Protein AF-A0A843CJK1-F1 (afdb_monomer)

Structure (mmCIF, N/CA/C/O backbone):
data_AF-A0A843CJK1-F1
#
_entry.id   AF-A0A843CJK1-F1
#
loop_
_atom_site.group_PDB
_atom_site.id
_atom_site.type_symbol
_atom_site.label_atom_id
_atom_site.label_alt_id
_atom_site.label_comp_id
_atom_site.label_asym_id
_atom_site.label_entity_id
_atom_site.label_seq_id
_atom_site.pdbx_PDB_ins_code
_atom_site.Cartn_x
_atom_site.Cartn_y
_atom_site.Cartn_z
_atom_site.occupancy
_atom_site.B_iso_or_equiv
_atom_site.auth_seq_id
_atom_site.auth_comp_id
_atom_site.auth_asym_id
_atom_site.auth_atom_id
_atom_site.pdbx_PDB_model_num
ATOM 1 N N . MET A 1 1 ? -4.576 14.930 -13.153 1.00 58.00 1 MET A N 1
ATOM 2 C CA . MET A 1 1 ? -4.564 13.513 -12.717 1.00 58.00 1 MET A CA 1
ATOM 3 C C . MET A 1 1 ? -3.253 13.306 -11.981 1.00 58.00 1 MET A C 1
ATOM 5 O O . MET A 1 1 ? -2.249 13.774 -12.500 1.00 58.00 1 MET A O 1
ATOM 9 N N . ASN A 1 2 ? -3.282 12.760 -10.761 1.00 76.94 2 ASN A N 1
ATOM 10 C CA . ASN A 1 2 ? -2.114 12.662 -9.874 1.00 76.94 2 ASN A CA 1
ATOM 11 C C . ASN A 1 2 ? -0.964 11.899 -10.574 1.00 76.94 2 ASN A C 1
ATOM 13 O O . ASN A 1 2 ? -1.214 10.859 -11.187 1.00 76.94 2 ASN A O 1
ATOM 17 N N . SER A 1 3 ? 0.265 12.427 -10.521 1.00 84.56 3 SER A N 1
ATOM 18 C CA . SER A 1 3 ? 1.441 11.831 -11.170 1.00 84.56 3 SER A CA 1
ATOM 19 C C . SER A 1 3 ? 1.726 10.411 -10.672 1.00 84.56 3 SER A C 1
ATOM 21 O O . SER A 1 3 ? 2.018 9.549 -11.494 1.00 84.56 3 SER A O 1
ATOM 23 N N . LEU A 1 4 ? 1.514 10.130 -9.381 1.00 88.75 4 LEU A N 1
ATOM 24 C CA . LEU A 1 4 ? 1.656 8.786 -8.803 1.00 88.75 4 LEU A CA 1
ATOM 25 C C . LEU A 1 4 ? 0.652 7.787 -9.381 1.00 88.75 4 LEU A C 1
ATOM 27 O O . LEU A 1 4 ? 0.991 6.639 -9.636 1.00 88.75 4 LEU A O 1
ATOM 31 N N . VAL A 1 5 ? -0.590 8.217 -9.612 1.00 91.50 5 VAL A N 1
ATOM 32 C CA . VAL A 1 5 ? -1.632 7.358 -10.201 1.00 91.50 5 VAL A CA 1
ATOM 33 C C . VAL A 1 5 ? -1.276 7.010 -11.642 1.00 91.50 5 VAL A C 1
ATOM 35 O O . VAL A 1 5 ? -1.442 5.868 -12.062 1.00 91.50 5 VAL A O 1
ATOM 38 N N . ASN A 1 6 ? -0.771 7.982 -12.404 1.00 92.06 6 ASN A N 1
ATOM 39 C CA . ASN A 1 6 ? -0.300 7.725 -13.763 1.00 92.06 6 ASN A CA 1
ATOM 40 C C . ASN A 1 6 ? 0.887 6.759 -13.769 1.00 92.06 6 ASN A C 1
ATOM 42 O O . ASN A 1 6 ? 0.926 5.865 -14.610 1.00 92.06 6 ASN A O 1
ATOM 46 N N . GLU A 1 7 ? 1.819 6.921 -12.832 1.00 94.44 7 GLU A N 1
ATOM 47 C CA . GLU A 1 7 ? 2.979 6.044 -12.706 1.00 94.44 7 GLU A CA 1
ATOM 48 C C . GLU A 1 7 ? 2.576 4.614 -12.336 1.00 94.44 7 GLU A C 1
ATOM 50 O O . GLU A 1 7 ? 2.988 3.665 -12.996 1.00 94.44 7 GLU A O 1
ATOM 55 N N . ALA A 1 8 ? 1.681 4.455 -11.363 1.00 95.00 8 ALA A N 1
ATOM 56 C CA . ALA A 1 8 ? 1.137 3.160 -10.973 1.00 95.00 8 ALA A CA 1
ATOM 57 C C . ALA A 1 8 ? 0.445 2.431 -12.133 1.00 95.00 8 ALA A C 1
ATOM 59 O O . ALA A 1 8 ? 0.581 1.217 -12.280 1.00 95.00 8 ALA A O 1
ATOM 60 N N . LEU A 1 9 ? -0.248 3.162 -13.011 1.00 95.00 9 LEU A N 1
ATOM 61 C CA . LEU A 1 9 ? -0.816 2.586 -14.232 1.00 95.00 9 LEU A CA 1
ATOM 62 C C . LEU A 1 9 ? 0.255 2.087 -15.208 1.00 95.00 9 LEU A C 1
ATOM 64 O O . LEU A 1 9 ? 0.030 1.073 -15.868 1.00 95.00 9 LEU A O 1
ATOM 68 N N . GLN A 1 10 ? 1.393 2.781 -15.323 1.00 95.38 10 GLN A N 1
ATOM 69 C CA . GLN A 1 10 ? 2.501 2.310 -16.161 1.00 95.38 10 GLN A CA 1
ATOM 70 C C . GLN A 1 10 ? 3.166 1.081 -15.547 1.00 95.38 10 GLN A C 1
ATOM 72 O O . GLN A 1 10 ? 3.340 0.091 -16.247 1.00 95.38 10 GLN A O 1
ATOM 77 N N . ILE A 1 11 ? 3.422 1.096 -14.236 1.00 95.62 11 ILE A N 1
ATOM 78 C CA . ILE A 1 11 ? 3.965 -0.055 -13.503 1.00 95.62 11 ILE A CA 1
ATOM 79 C C . ILE A 1 11 ? 3.056 -1.280 -13.674 1.00 95.62 11 ILE A C 1
ATOM 81 O O . ILE A 1 11 ? 3.534 -2.347 -14.038 1.00 95.62 11 ILE A O 1
ATOM 85 N N . THR A 1 12 ? 1.737 -1.122 -13.509 1.00 94.62 12 THR A N 1
ATOM 86 C CA . THR A 1 12 ? 0.761 -2.214 -13.715 1.00 94.62 12 THR A CA 1
ATOM 87 C C . THR A 1 12 ? 0.844 -2.772 -15.139 1.00 94.62 12 THR A C 1
ATOM 89 O O . THR A 1 12 ? 0.804 -3.979 -15.347 1.00 94.62 12 THR A O 1
ATOM 92 N N . LYS A 1 13 ? 0.991 -1.902 -16.146 1.00 93.62 13 LYS A N 1
ATOM 93 C CA . LYS A 1 13 ? 1.125 -2.322 -17.548 1.00 93.62 13 LYS A CA 1
ATOM 94 C C . LYS A 1 13 ? 2.446 -3.056 -17.816 1.00 93.62 13 LYS A C 1
ATOM 96 O O . LYS A 1 13 ? 2.480 -3.954 -18.649 1.00 93.62 13 LYS A O 1
ATOM 101 N N . GLU A 1 14 ? 3.526 -2.631 -17.171 1.00 94.38 14 GLU A N 1
ATOM 102 C CA . GLU A 1 14 ? 4.885 -3.132 -17.403 1.00 94.38 14 GLU A CA 1
ATOM 103 C C . GLU A 1 14 ? 5.171 -4.434 -16.647 1.00 94.38 14 GLU A C 1
ATOM 105 O O . GLU A 1 14 ? 5.860 -5.307 -17.184 1.00 94.38 14 GLU A O 1
ATOM 110 N N . LEU A 1 15 ? 4.658 -4.547 -15.419 1.00 92.81 15 LEU A N 1
ATOM 111 C CA . LEU A 1 15 ? 4.981 -5.610 -14.462 1.00 92.81 15 LEU A CA 1
ATOM 112 C C . LEU A 1 15 ? 3.804 -6.562 -14.177 1.00 92.81 15 LEU A C 1
ATOM 114 O O . LEU A 1 15 ? 4.010 -7.604 -13.564 1.00 92.81 15 LEU A O 1
ATOM 118 N N . GLY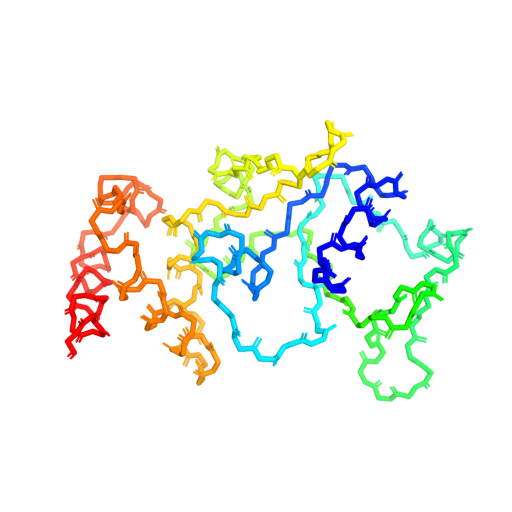 A 1 16 ? 2.586 -6.246 -14.629 1.00 88.94 16 GLY A N 1
ATOM 119 C CA . 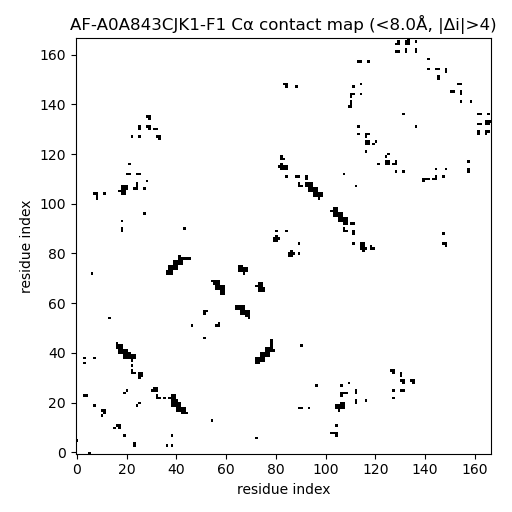GLY A 1 16 ? 1.417 -7.117 -14.478 1.00 88.94 16 GLY A CA 1
ATOM 120 C C . GLY A 1 16 ? 0.759 -7.023 -13.099 1.00 88.94 16 GLY A C 1
ATOM 121 O O . GLY A 1 16 ? 0.330 -5.941 -12.689 1.00 88.94 16 GLY A O 1
ATOM 122 N N . ASP A 1 17 ? 0.633 -8.162 -12.409 1.00 88.25 17 ASP A N 1
ATOM 123 C CA . ASP A 1 17 ? -0.109 -8.317 -11.148 1.00 88.25 17 ASP A CA 1
ATOM 124 C C . ASP A 1 17 ? 0.609 -7.665 -9.958 1.00 88.25 17 ASP A C 1
ATOM 126 O O . ASP A 1 17 ? 1.275 -8.301 -9.136 1.00 88.25 17 ASP A O 1
ATOM 130 N N . VAL A 1 18 ? 0.452 -6.345 -9.893 1.00 95.06 18 VAL A N 1
ATOM 131 C CA . VAL A 1 18 ? 1.013 -5.467 -8.871 1.00 95.06 18 VAL A CA 1
ATOM 132 C C . VAL A 1 18 ? -0.078 -5.014 -7.903 1.00 95.06 18 VAL A C 1
ATOM 134 O O . VAL A 1 18 ? -1.145 -4.550 -8.316 1.00 95.06 18 VAL A O 1
ATOM 137 N N . ILE A 1 19 ? 0.205 -5.096 -6.602 1.00 97.31 19 ILE A N 1
ATOM 138 C CA . ILE A 1 19 ? -0.650 -4.579 -5.530 1.00 97.31 19 ILE A CA 1
ATOM 139 C C . ILE A 1 19 ? 0.082 -3.423 -4.854 1.00 97.31 19 ILE A C 1
ATOM 141 O O . ILE A 1 19 ? 1.030 -3.627 -4.096 1.00 97.31 19 ILE A O 1
ATOM 145 N N . PHE A 1 20 ? -0.362 -2.194 -5.109 1.00 96.75 20 PHE A N 1
ATOM 146 C CA . PHE A 1 20 ? 0.259 -1.019 -4.501 1.00 96.75 20 PHE A CA 1
ATOM 147 C C . PHE A 1 20 ? -0.094 -0.903 -3.021 1.00 96.75 20 PHE A C 1
ATOM 149 O O . PHE A 1 20 ? -1.243 -1.100 -2.616 1.00 96.75 20 PHE A O 1
ATOM 156 N N . ILE A 1 21 ? 0.892 -0.532 -2.214 1.00 95.62 21 ILE A N 1
ATOM 157 C CA . ILE A 1 21 ? 0.755 -0.365 -0.768 1.00 95.62 21 ILE A CA 1
ATOM 158 C C . ILE A 1 21 ? 1.107 1.084 -0.378 1.00 95.62 21 ILE A C 1
ATOM 160 O O . ILE A 1 21 ? 1.147 1.984 -1.223 1.00 95.62 21 ILE A O 1
ATOM 164 N N . GLY A 1 22 ? 1.287 1.347 0.918 1.00 93.12 22 GLY A N 1
ATOM 165 C CA . GLY A 1 22 ? 1.867 2.606 1.387 1.00 93.12 22 GLY A CA 1
ATOM 166 C C . GLY A 1 22 ? 1.033 3.854 1.067 1.00 93.12 22 GLY A C 1
ATOM 167 O O . GLY A 1 22 ? -0.192 3.881 1.245 1.00 93.12 22 GLY A O 1
ATOM 168 N N . ALA A 1 23 ? 1.712 4.924 0.647 1.00 93.25 23 ALA A N 1
ATOM 169 C CA . ALA A 1 23 ? 1.094 6.233 0.418 1.00 93.25 23 ALA A CA 1
ATOM 170 C C . ALA A 1 23 ? 0.087 6.212 -0.746 1.00 93.25 23 ALA A C 1
ATOM 172 O O . ALA A 1 23 ? -0.985 6.813 -0.652 1.00 93.25 23 ALA A O 1
ATOM 173 N N . LEU A 1 24 ? 0.379 5.471 -1.821 1.00 94.56 24 LEU A N 1
ATOM 174 C CA . LEU A 1 24 ? -0.536 5.356 -2.957 1.00 94.56 24 LEU A CA 1
ATOM 175 C C . LEU A 1 24 ? -1.822 4.618 -2.570 1.00 94.56 24 LEU A C 1
ATOM 177 O O . LEU A 1 24 ? -2.908 5.079 -2.918 1.00 94.56 24 LEU A O 1
ATOM 181 N N . ALA A 1 25 ? -1.729 3.520 -1.813 1.00 95.81 25 ALA A N 1
ATOM 182 C CA . ALA A 1 25 ? -2.918 2.836 -1.302 1.00 95.81 25 ALA A CA 1
ATOM 183 C C . ALA A 1 25 ? -3.775 3.778 -0.440 1.00 95.81 25 ALA A C 1
ATOM 185 O O . ALA A 1 25 ? -4.988 3.865 -0.635 1.00 95.81 25 ALA A O 1
ATOM 186 N N . THR A 1 26 ? -3.130 4.558 0.433 1.00 95.31 26 THR A N 1
ATOM 187 C CA . THR A 1 26 ? -3.793 5.583 1.257 1.00 95.31 26 THR A CA 1
ATOM 188 C C . THR A 1 26 ? -4.543 6.581 0.381 1.00 95.31 26 THR A C 1
ATOM 190 O O . THR A 1 26 ? -5.758 6.718 0.526 1.00 95.31 26 THR A O 1
ATOM 193 N N . TYR A 1 27 ? -3.862 7.185 -0.601 1.00 94.56 27 TYR A N 1
ATOM 194 C CA . TYR A 1 27 ? -4.473 8.103 -1.564 1.00 94.56 27 TYR A CA 1
ATOM 195 C C . TYR A 1 27 ? -5.670 7.477 -2.284 1.00 94.56 27 TYR A C 1
ATOM 197 O O . TYR A 1 27 ? -6.701 8.123 -2.475 1.00 94.56 27 TYR A O 1
ATOM 205 N N . MET A 1 28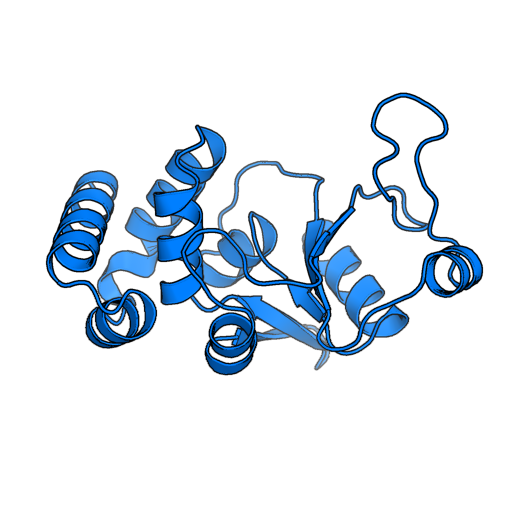 ? -5.558 6.218 -2.708 1.00 95.12 28 MET A N 1
ATOM 206 C CA . MET A 1 28 ? -6.624 5.561 -3.455 1.00 95.12 28 MET A CA 1
ATOM 207 C C . MET A 1 28 ? -7.890 5.389 -2.618 1.00 95.12 28 MET A C 1
ATOM 209 O O . MET A 1 28 ? -8.979 5.654 -3.146 1.00 95.12 28 MET A O 1
ATOM 213 N N . HIS A 1 29 ? -7.743 5.064 -1.330 1.00 95.56 29 HIS A N 1
ATOM 214 C CA . HIS A 1 29 ? -8.852 4.981 -0.381 1.00 95.56 29 HIS A CA 1
ATOM 215 C C . HIS A 1 29 ? -9.420 6.351 -0.026 1.00 95.56 29 HIS A C 1
ATOM 217 O O . HIS A 1 29 ? -10.627 6.544 -0.151 1.00 95.56 29 HIS A O 1
ATOM 223 N N . THR A 1 30 ? -8.600 7.316 0.386 1.00 94.12 30 THR A N 1
ATOM 224 C CA . THR A 1 30 ? -9.057 8.581 0.999 1.00 94.12 30 THR A CA 1
ATOM 225 C C . THR A 1 30 ? -9.269 9.719 -0.006 1.00 94.12 30 THR A C 1
ATOM 227 O O . THR A 1 30 ? -10.057 10.621 0.264 1.00 94.12 30 THR A O 1
ATOM 230 N N . LYS A 1 31 ? -8.602 9.667 -1.168 1.00 91.50 31 LYS A N 1
ATOM 231 C CA . LYS A 1 31 ? -8.365 10.793 -2.101 1.00 91.50 31 LYS A CA 1
ATOM 232 C C . LYS A 1 31 ? -7.560 11.948 -1.499 1.00 91.50 31 LYS A C 1
ATOM 234 O O . LYS A 1 31 ? -7.509 13.025 -2.086 1.00 91.50 31 LYS A O 1
ATOM 239 N N . ASN A 1 32 ? -6.901 11.694 -0.374 1.00 86.06 32 ASN A N 1
ATOM 240 C CA . ASN A 1 32 ? -6.060 12.635 0.345 1.00 86.06 32 ASN A CA 1
ATOM 241 C C . ASN A 1 32 ? -4.766 11.927 0.765 1.00 86.06 32 ASN A C 1
ATOM 243 O O . ASN A 1 32 ? -4.808 10.865 1.386 1.00 86.06 32 ASN A O 1
ATOM 247 N N . ALA A 1 33 ? -3.622 12.476 0.393 1.00 73.44 33 ALA A N 1
ATOM 248 C CA . ALA A 1 33 ? -2.341 11.914 0.778 1.00 73.44 33 ALA A CA 1
ATOM 249 C C . ALA A 1 33 ? -1.334 13.027 0.996 1.00 73.44 33 ALA A C 1
ATOM 251 O O . ALA A 1 33 ? -1.406 14.076 0.353 1.00 73.44 33 ALA A O 1
ATOM 252 N N . ARG A 1 34 ? -0.382 12.744 1.878 1.00 82.75 34 ARG A N 1
ATOM 253 C CA . ARG A 1 34 ? 0.854 13.507 1.999 1.00 82.75 34 ARG A CA 1
ATOM 254 C C . ARG A 1 34 ? 1.630 13.485 0.684 1.00 82.75 34 ARG A C 1
ATOM 256 O O . ARG A 1 34 ? 1.487 12.556 -0.121 1.00 82.75 34 ARG A O 1
ATOM 263 N N . ASP A 1 35 ? 2.512 14.459 0.505 1.00 78.44 35 ASP A N 1
ATOM 264 C CA . ASP A 1 35 ? 3.457 14.431 -0.604 1.00 78.44 35 ASP A CA 1
ATOM 265 C C . ASP A 1 35 ? 4.410 13.237 -0.438 1.00 78.44 35 ASP A C 1
ATOM 267 O O . ASP A 1 35 ? 5.205 13.148 0.497 1.00 78.44 35 ASP A O 1
ATOM 271 N N . SER A 1 36 ? 4.309 12.286 -1.364 1.00 80.75 36 SER A N 1
ATOM 272 C CA . SER A 1 36 ? 5.233 11.165 -1.513 1.00 80.75 36 SER A CA 1
ATOM 273 C C . SER A 1 36 ? 5.604 11.042 -2.981 1.00 80.75 36 SER A C 1
ATOM 275 O O . SER A 1 36 ? 4.755 11.201 -3.856 1.00 80.75 36 SER A O 1
ATOM 277 N N . ARG A 1 37 ? 6.871 10.752 -3.265 1.00 79.00 37 ARG A N 1
ATOM 278 C CA . ARG A 1 37 ? 7.315 10.349 -4.610 1.00 79.00 37 ARG A CA 1
ATOM 279 C C . ARG A 1 37 ? 7.665 8.868 -4.692 1.00 79.00 37 ARG A C 1
ATOM 281 O O . ARG A 1 37 ? 7.909 8.374 -5.788 1.00 79.00 37 ARG A O 1
ATOM 288 N N . ASP A 1 38 ? 7.647 8.188 -3.553 1.00 89.19 38 ASP A N 1
ATOM 289 C CA . ASP A 1 38 ? 7.957 6.773 -3.446 1.00 89.19 38 ASP A CA 1
ATOM 290 C C . ASP A 1 38 ? 6.695 5.956 -3.726 1.00 89.19 38 ASP A C 1
ATOM 292 O O . ASP A 1 38 ? 5.598 6.299 -3.259 1.00 89.19 38 ASP A O 1
ATOM 296 N N . ILE A 1 39 ? 6.861 4.891 -4.509 1.00 94.25 39 ILE A N 1
ATOM 297 C CA . ILE A 1 39 ? 5.804 3.942 -4.842 1.00 94.25 39 ILE A CA 1
ATOM 298 C C . ILE A 1 39 ? 6.192 2.574 -4.297 1.00 94.25 39 ILE A C 1
ATOM 300 O O . ILE A 1 39 ? 7.068 1.891 -4.823 1.00 94.25 39 ILE A O 1
ATOM 304 N N . ASP A 1 40 ? 5.482 2.168 -3.256 1.00 94.38 40 ASP A N 1
ATOM 305 C CA . ASP A 1 40 ? 5.621 0.856 -2.648 1.00 94.38 40 ASP A CA 1
ATOM 306 C C . ASP A 1 40 ? 4.615 -0.112 -3.275 1.00 94.38 40 ASP A C 1
ATOM 308 O O . ASP A 1 40 ? 3.421 0.204 -3.388 1.00 94.38 40 ASP A O 1
ATOM 312 N N . PHE A 1 41 ? 5.055 -1.313 -3.639 1.00 96.00 41 PHE A N 1
ATOM 313 C CA . PHE A 1 41 ? 4.136 -2.342 -4.114 1.00 96.00 41 PHE A CA 1
ATOM 314 C C . PHE A 1 41 ? 4.629 -3.762 -3.879 1.00 96.00 41 PHE A C 1
ATOM 316 O O . PHE A 1 41 ? 5.818 -4.027 -3.734 1.00 96.00 41 PHE A O 1
ATOM 323 N N . VAL A 1 42 ? 3.671 -4.680 -3.863 1.00 94.56 42 VAL A N 1
ATOM 324 C CA . VAL A 1 42 ? 3.887 -6.122 -3.822 1.00 94.56 42 VAL A CA 1
ATOM 325 C C . VAL A 1 42 ? 3.662 -6.687 -5.219 1.00 94.56 42 VAL A C 1
ATOM 327 O O . VAL A 1 42 ? 2.762 -6.234 -5.932 1.00 94.56 42 VAL A O 1
ATOM 330 N N . VAL A 1 43 ? 4.469 -7.670 -5.603 1.00 91.56 43 VAL A N 1
ATOM 331 C CA . VAL A 1 43 ? 4.295 -8.440 -6.842 1.00 91.56 43 VAL A CA 1
ATOM 332 C C . VAL A 1 43 ? 3.844 -9.853 -6.496 1.00 91.56 43 VAL A C 1
ATOM 334 O O . VAL A 1 43 ? 4.417 -10.471 -5.600 1.00 91.56 43 VAL A O 1
ATOM 337 N N . GLU A 1 44 ? 2.814 -10.362 -7.178 1.00 85.38 44 GLU A N 1
ATOM 338 C CA . GLU A 1 44 ? 2.352 -11.743 -6.951 1.00 85.38 44 GLU A CA 1
ATOM 339 C C . GLU A 1 44 ? 3.387 -12.769 -7.424 1.00 85.38 44 GLU A C 1
ATOM 341 O O . GLU A 1 44 ? 3.617 -13.783 -6.768 1.00 85.38 44 GLU A O 1
ATOM 346 N N . ASN A 1 45 ? 4.064 -12.457 -8.529 1.00 84.50 45 ASN A N 1
ATOM 347 C CA . ASN A 1 45 ? 5.148 -13.254 -9.082 1.00 84.50 45 ASN A CA 1
ATOM 348 C C . ASN A 1 45 ? 6.473 -12.521 -8.873 1.00 84.50 45 ASN A C 1
ATOM 350 O O . ASN A 1 45 ? 6.576 -11.326 -9.147 1.00 84.50 45 ASN A O 1
ATOM 354 N N . SER A 1 46 ? 7.497 -13.227 -8.389 1.00 84.50 46 SER A N 1
ATOM 355 C CA . SER A 1 46 ? 8.826 -12.642 -8.207 1.00 84.50 46 SER A CA 1
ATOM 356 C C . SER A 1 46 ? 9.379 -12.137 -9.539 1.00 84.50 46 SER A C 1
ATOM 358 O O . SER A 1 46 ? 9.463 -12.907 -10.494 1.00 84.50 46 SER A O 1
ATOM 360 N N . ILE A 1 47 ? 9.805 -10.877 -9.572 1.00 88.75 47 ILE A N 1
ATOM 361 C CA . ILE A 1 47 ? 10.431 -10.249 -10.738 1.00 88.75 47 ILE A CA 1
ATOM 362 C C . ILE A 1 47 ? 11.940 -10.224 -10.505 1.00 88.75 47 ILE A C 1
ATOM 364 O O . ILE A 1 47 ? 12.385 -9.805 -9.434 1.00 88.75 47 ILE A O 1
ATOM 368 N N . SER A 1 48 ? 12.722 -10.692 -11.480 1.00 91.38 48 SER A N 1
ATOM 369 C CA . SER A 1 48 ? 14.183 -10.676 -11.369 1.00 91.38 48 SER A CA 1
ATOM 370 C C . SER A 1 48 ? 14.758 -9.285 -11.656 1.00 91.38 48 SER A C 1
ATOM 372 O O . SER A 1 48 ? 14.142 -8.457 -12.333 1.00 91.38 48 SER A O 1
ATOM 374 N N . ASP A 1 49 ? 15.971 -9.029 -11.165 1.00 92.50 49 ASP A N 1
ATOM 375 C CA . ASP A 1 49 ? 16.688 -7.784 -11.448 1.00 92.50 49 ASP A CA 1
ATOM 376 C C . ASP A 1 49 ? 16.928 -7.615 -12.961 1.00 92.50 49 ASP A C 1
ATOM 378 O O . ASP A 1 49 ? 16.793 -6.511 -13.488 1.00 92.50 49 ASP A O 1
ATOM 382 N N . GLU A 1 50 ? 17.230 -8.702 -13.679 1.00 94.50 50 GLU A N 1
ATOM 383 C CA . GLU A 1 50 ? 17.413 -8.703 -15.135 1.00 94.50 50 GLU A CA 1
ATOM 384 C C . GLU A 1 50 ? 16.123 -8.327 -15.866 1.00 94.50 50 GLU A C 1
ATOM 386 O O . GLU A 1 50 ? 16.161 -7.560 -16.832 1.00 94.50 50 GLU A O 1
ATOM 391 N N . GLU A 1 51 ? 14.973 -8.821 -15.395 1.00 93.81 51 GLU A N 1
ATOM 392 C CA . GLU A 1 51 ? 13.679 -8.450 -15.959 1.00 93.81 51 GLU A CA 1
ATOM 393 C C . GLU A 1 51 ? 13.403 -6.954 -15.755 1.00 93.81 51 GLU A C 1
ATOM 395 O O . GLU A 1 51 ? 13.026 -6.265 -16.709 1.00 93.81 51 GLU A O 1
ATOM 400 N N . LEU A 1 52 ? 13.648 -6.423 -14.554 1.00 94.88 52 LEU A N 1
ATOM 401 C CA . LEU A 1 52 ? 13.511 -4.992 -14.270 1.00 94.88 52 LEU A CA 1
ATOM 402 C C . LEU A 1 52 ? 14.421 -4.151 -15.180 1.00 94.88 52 LEU A C 1
ATOM 404 O O . LEU A 1 52 ? 13.950 -3.205 -15.822 1.00 94.88 52 LEU A O 1
ATOM 408 N N . ILE A 1 53 ? 15.694 -4.533 -15.313 1.00 95.19 53 ILE A N 1
ATOM 409 C CA . ILE A 1 53 ? 16.662 -3.857 -16.191 1.00 95.19 53 ILE A CA 1
ATOM 410 C C . ILE A 1 53 ? 16.204 -3.896 -17.652 1.00 95.19 53 ILE A C 1
ATOM 412 O O . ILE A 1 53 ? 16.255 -2.872 -18.334 1.00 95.19 53 ILE A O 1
ATOM 416 N N . SER A 1 54 ? 15.687 -5.033 -18.132 1.00 95.81 54 SER A N 1
ATOM 417 C CA . SER A 1 54 ? 15.175 -5.164 -19.507 1.00 95.81 54 SER A CA 1
ATOM 418 C C . SER A 1 54 ? 14.002 -4.217 -19.806 1.00 95.81 54 SER A C 1
ATOM 420 O O . SER A 1 54 ? 13.796 -3.812 -20.950 1.00 95.81 54 SER A O 1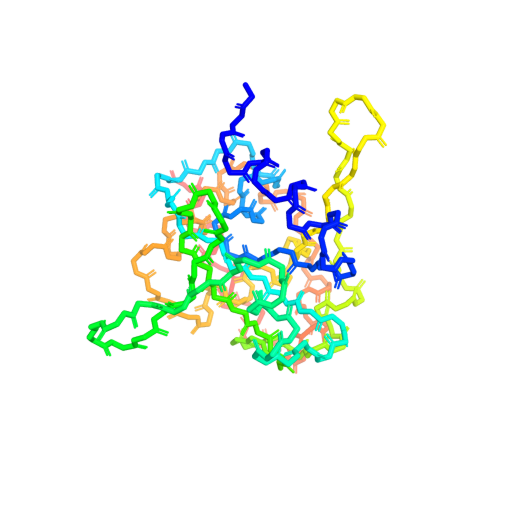
ATOM 422 N N . LYS A 1 55 ? 13.262 -3.811 -18.765 1.00 95.31 55 LYS A N 1
ATOM 423 C CA . LYS A 1 55 ? 12.165 -2.833 -18.826 1.00 95.31 55 LYS A CA 1
ATOM 424 C C . LYS A 1 55 ? 12.630 -1.397 -18.533 1.00 95.31 55 LYS A C 1
ATOM 426 O O . LYS A 1 55 ? 11.793 -0.511 -18.372 1.00 95.31 55 LYS A O 1
ATOM 431 N N . ASN A 1 56 ? 13.942 -1.149 -18.499 1.00 96.00 56 ASN A N 1
ATOM 432 C CA . ASN A 1 56 ? 14.600 0.132 -18.199 1.00 96.00 56 ASN A CA 1
ATOM 433 C C . ASN A 1 56 ? 14.425 0.643 -16.756 1.00 96.00 56 ASN A C 1
ATOM 435 O O . ASN A 1 56 ? 14.636 1.830 -16.481 1.00 96.00 56 ASN A O 1
ATOM 439 N N . TYR A 1 57 ? 14.050 -0.230 -15.822 1.00 96.56 57 TYR A N 1
ATOM 440 C CA . TYR A 1 57 ? 14.163 0.085 -14.402 1.00 96.56 57 TYR A CA 1
ATOM 441 C C . TYR A 1 57 ? 15.639 0.048 -14.017 1.00 96.56 57 TYR A C 1
ATOM 443 O O . TYR A 1 57 ? 16.424 -0.718 -14.577 1.00 96.56 57 TYR A O 1
ATOM 451 N N . HIS A 1 58 ? 16.037 0.880 -13.062 1.00 94.69 58 HIS A N 1
ATOM 452 C CA . HIS A 1 58 ? 17.442 0.988 -12.681 1.00 94.69 58 HIS A CA 1
ATOM 453 C C . HIS A 1 58 ? 17.600 1.190 -11.181 1.00 94.69 58 HIS A C 1
ATOM 455 O O . HIS A 1 58 ? 16.766 1.818 -10.531 1.00 94.69 58 HIS A O 1
ATOM 461 N N . LYS A 1 59 ? 18.692 0.665 -10.624 1.00 93.12 59 LYS A N 1
ATOM 462 C CA . LYS A 1 59 ? 19.097 0.963 -9.250 1.00 93.12 59 LYS A CA 1
ATOM 463 C C . LYS A 1 59 ? 19.907 2.253 -9.215 1.00 93.12 59 LYS A C 1
ATOM 465 O O . LYS A 1 59 ? 20.672 2.534 -10.139 1.00 93.12 59 LYS A O 1
ATOM 470 N N . SER A 1 60 ? 19.799 3.005 -8.121 1.00 87.06 60 SER A N 1
ATOM 471 C CA . SER A 1 60 ? 20.787 4.049 -7.827 1.00 87.06 60 SER A CA 1
ATOM 472 C C . SER A 1 60 ? 22.189 3.443 -7.810 1.00 87.06 60 SER A C 1
ATOM 474 O O . SER A 1 60 ? 22.419 2.407 -7.183 1.00 87.06 60 SER A O 1
ATOM 476 N N . THR A 1 61 ? 23.144 4.130 -8.430 1.00 81.38 61 THR A N 1
ATOM 477 C CA . THR A 1 61 ? 24.567 3.770 -8.390 1.00 81.38 61 THR A CA 1
ATOM 478 C C . THR A 1 61 ? 25.249 4.189 -7.084 1.00 81.38 61 THR A C 1
ATOM 480 O O . THR A 1 61 ? 26.401 3.831 -6.853 1.00 81.38 61 THR A O 1
ATOM 483 N N . THR A 1 62 ? 24.551 4.919 -6.206 1.00 74.81 62 THR A N 1
ATOM 484 C CA . THR A 1 62 ? 25.072 5.397 -4.917 1.00 74.81 62 THR A CA 1
ATOM 485 C C . THR A 1 62 ? 24.129 5.071 -3.752 1.00 74.81 62 THR A C 1
ATOM 487 O O . THR A 1 62 ? 22.903 5.026 -3.901 1.00 74.81 62 THR A O 1
ATOM 490 N N . GLY A 1 63 ? 24.700 4.838 -2.565 1.00 73.38 63 GLY A N 1
ATOM 491 C CA . GLY A 1 63 ? 23.947 4.579 -1.332 1.00 73.38 63 GLY A CA 1
ATOM 492 C C . GLY A 1 63 ? 23.297 3.191 -1.274 1.00 73.38 63 GLY A C 1
ATOM 493 O O . GLY A 1 63 ? 23.883 2.205 -1.708 1.00 73.38 63 GLY A O 1
ATOM 494 N N . LYS A 1 64 ? 22.074 3.108 -0.727 1.00 73.94 64 LYS A N 1
ATOM 495 C CA . LYS A 1 64 ? 21.322 1.851 -0.501 1.00 73.94 64 LYS A CA 1
ATOM 496 C C . LYS A 1 64 ? 20.756 1.195 -1.778 1.00 73.94 64 LYS A C 1
ATOM 498 O O . LYS A 1 64 ? 19.921 0.308 -1.669 1.00 73.94 64 LYS A O 1
ATOM 503 N N . GLN A 1 65 ? 21.166 1.656 -2.961 1.00 83.44 65 GLN A N 1
ATOM 504 C CA . GLN A 1 65 ? 20.740 1.142 -4.270 1.00 83.44 65 GLN A CA 1
ATOM 505 C C . GLN A 1 65 ? 19.212 0.954 -4.446 1.00 83.44 65 GLN A C 1
ATOM 507 O O . GLN A 1 65 ? 18.788 -0.108 -4.905 1.00 83.44 65 GLN A O 1
ATOM 512 N N . PRO A 1 66 ? 18.364 1.949 -4.099 1.00 89.12 66 PRO A N 1
ATOM 513 C CA . PRO A 1 66 ? 16.929 1.848 -4.359 1.00 89.12 66 PRO A CA 1
ATOM 514 C C . PRO A 1 66 ? 16.643 1.736 -5.858 1.00 89.12 66 PRO A C 1
ATOM 516 O O . PRO A 1 66 ? 17.410 2.245 -6.682 1.00 89.12 66 PRO A O 1
ATOM 519 N N . TRP A 1 67 ? 15.526 1.095 -6.192 1.00 94.25 67 TRP A N 1
ATOM 520 C CA . TRP A 1 67 ? 15.041 0.986 -7.561 1.00 94.25 67 TRP A CA 1
ATOM 521 C C . TRP A 1 67 ? 14.302 2.249 -7.995 1.00 94.25 67 TRP A C 1
ATOM 523 O O . TRP A 1 67 ? 13.632 2.911 -7.201 1.00 94.25 67 TRP A O 1
ATOM 533 N N . PHE A 1 68 ? 14.390 2.542 -9.286 1.00 95.19 68 PHE A N 1
ATOM 534 C CA . PHE A 1 68 ? 13.666 3.616 -9.941 1.00 95.19 68 PHE A CA 1
ATOM 535 C C . PHE A 1 68 ? 12.992 3.116 -11.207 1.00 95.19 68 PHE A C 1
ATOM 537 O O . PHE A 1 68 ? 13.533 2.284 -11.942 1.00 95.19 68 PHE A O 1
ATOM 544 N N . THR A 1 69 ? 11.818 3.674 -11.481 1.00 95.94 69 THR A N 1
ATOM 545 C CA . THR A 1 69 ? 11.152 3.485 -12.766 1.00 95.94 69 THR A CA 1
ATOM 546 C C . THR A 1 69 ? 11.888 4.243 -13.876 1.00 95.94 69 THR A C 1
ATOM 548 O O . THR A 1 69 ? 12.617 5.202 -13.592 1.00 95.94 69 THR A O 1
ATOM 551 N N . PRO A 1 70 ? 11.645 3.913 -15.160 1.00 95.19 70 PRO A N 1
ATOM 552 C CA . PRO A 1 70 ? 12.192 4.671 -16.292 1.00 95.19 70 PRO A CA 1
ATOM 553 C C . PRO A 1 70 ? 11.834 6.168 -16.274 1.00 95.19 70 PRO A C 1
ATOM 555 O O . PRO A 1 70 ? 12.448 6.973 -16.967 1.00 95.19 70 PRO A O 1
ATOM 558 N N . ARG A 1 71 ? 10.813 6.545 -15.496 1.00 94.75 71 ARG A N 1
ATOM 559 C CA . ARG A 1 71 ? 10.287 7.911 -15.375 1.00 94.75 71 ARG A CA 1
ATOM 560 C C . ARG A 1 71 ? 10.805 8.635 -14.127 1.00 94.75 71 ARG A C 1
ATOM 562 O O . ARG A 1 71 ? 10.386 9.759 -13.867 1.00 94.75 71 ARG A O 1
ATOM 569 N N . GLY A 1 72 ? 11.716 8.015 -13.371 1.00 92.69 72 GLY A N 1
ATOM 570 C CA . GLY A 1 72 ? 12.415 8.633 -12.241 1.00 92.69 72 GLY A CA 1
ATOM 571 C C . GLY A 1 72 ? 11.678 8.567 -10.901 1.00 92.69 72 GLY A C 1
ATOM 572 O O . GLY A 1 72 ? 12.039 9.299 -9.981 1.00 92.69 72 GLY A O 1
ATOM 573 N N . PHE A 1 73 ? 10.659 7.713 -10.764 1.00 94.12 73 PHE A N 1
ATOM 574 C CA . PHE A 1 73 ? 10.006 7.473 -9.474 1.00 94.12 73 PHE A CA 1
ATOM 575 C C . PHE A 1 73 ? 10.765 6.411 -8.695 1.00 94.12 73 PHE A C 1
ATOM 577 O O . PHE A 1 73 ? 11.071 5.357 -9.249 1.00 94.12 73 PHE A O 1
ATOM 584 N N . LYS A 1 74 ? 11.041 6.676 -7.417 1.00 94.12 74 LYS A N 1
ATOM 585 C CA . LYS A 1 74 ? 11.602 5.664 -6.523 1.00 94.12 74 LYS A CA 1
ATOM 586 C C . LYS A 1 74 ? 10.544 4.595 -6.260 1.00 94.12 74 LYS A C 1
ATOM 588 O O . LYS A 1 74 ? 9.390 4.927 -5.983 1.00 94.12 74 LYS A O 1
ATOM 593 N N . ILE A 1 75 ? 10.948 3.332 -6.323 1.00 94.81 75 ILE A N 1
ATOM 594 C CA . ILE A 1 75 ? 10.083 2.199 -6.016 1.00 94.81 75 ILE A CA 1
ATOM 595 C C . ILE A 1 75 ? 10.712 1.289 -4.975 1.00 94.81 75 ILE A C 1
ATOM 597 O O . ILE A 1 75 ? 11.926 1.079 -4.965 1.00 94.81 75 ILE A O 1
ATOM 601 N N . ASP A 1 76 ? 9.852 0.709 -4.153 1.00 93.00 76 ASP A N 1
ATOM 602 C CA . ASP A 1 76 ? 10.204 -0.341 -3.212 1.00 93.00 76 ASP A CA 1
ATOM 603 C C . ASP A 1 76 ? 9.302 -1.555 -3.505 1.00 93.00 76 ASP A C 1
ATOM 605 O O . ASP A 1 76 ? 8.072 -1.486 -3.412 1.00 93.00 76 ASP A O 1
ATOM 609 N N . ILE A 1 77 ? 9.927 -2.656 -3.941 1.00 92.88 77 ILE A N 1
ATOM 610 C CA . ILE A 1 77 ? 9.242 -3.880 -4.379 1.00 92.88 77 ILE A CA 1
ATOM 611 C C . ILE A 1 77 ? 9.302 -4.917 -3.262 1.00 92.88 77 ILE A C 1
ATOM 613 O O . ILE A 1 77 ? 10.378 -5.345 -2.841 1.00 92.88 77 ILE A O 1
ATOM 617 N N . TYR A 1 78 ? 8.135 -5.356 -2.811 1.00 90.38 78 TYR A N 1
ATOM 618 C CA . TYR A 1 78 ? 7.977 -6.350 -1.761 1.00 90.38 78 TYR A CA 1
ATOM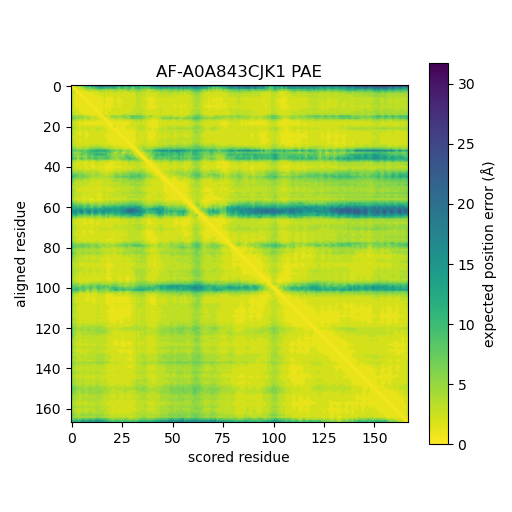 619 C C . TYR A 1 78 ? 7.624 -7.709 -2.374 1.00 90.38 78 TYR A C 1
ATOM 621 O O . TYR A 1 78 ? 6.670 -7.840 -3.136 1.00 90.38 78 TYR A O 1
ATOM 629 N N . THR A 1 79 ? 8.384 -8.740 -2.011 1.00 84.38 79 THR A N 1
ATOM 630 C CA . THR A 1 79 ? 8.165 -10.137 -2.442 1.00 84.38 79 THR A CA 1
ATOM 631 C C . THR A 1 79 ? 7.650 -11.028 -1.310 1.00 84.38 79 THR A C 1
ATOM 633 O O . THR A 1 79 ? 7.604 -12.249 -1.430 1.00 84.38 79 THR A O 1
ATOM 636 N N . ARG A 1 80 ? 7.318 -10.426 -0.163 1.00 86.69 80 ARG A N 1
ATOM 637 C CA . ARG A 1 80 ? 6.869 -11.096 1.063 1.00 86.69 80 ARG A CA 1
ATOM 638 C C . ARG A 1 80 ? 5.753 -10.281 1.714 1.00 86.69 80 ARG A C 1
ATOM 640 O O . ARG A 1 80 ? 5.413 -9.197 1.244 1.00 86.69 80 ARG A O 1
ATOM 647 N N . GLY A 1 81 ? 5.220 -10.797 2.821 1.00 88.88 81 GLY A N 1
ATOM 648 C CA . GLY A 1 81 ? 4.322 -10.041 3.690 1.00 88.88 81 GLY A CA 1
ATOM 649 C C . GLY A 1 81 ? 4.941 -8.724 4.171 1.00 88.88 81 GLY A C 1
ATOM 650 O O . GLY A 1 81 ? 6.162 -8.545 4.184 1.00 88.88 81 GLY A O 1
ATOM 651 N N . ILE A 1 82 ? 4.075 -7.811 4.586 1.00 92.19 82 ILE A N 1
ATOM 652 C CA . ILE A 1 82 ? 4.430 -6.502 5.145 1.00 92.19 82 ILE A CA 1
ATOM 653 C C . ILE A 1 82 ? 4.162 -6.521 6.660 1.00 92.19 82 ILE A C 1
ATOM 655 O O . ILE A 1 82 ? 3.566 -7.481 7.154 1.00 92.19 82 ILE A O 1
ATOM 659 N N . PRO A 1 83 ? 4.604 -5.519 7.444 1.00 92.50 83 PRO A N 1
ATOM 660 C CA . PRO A 1 83 ? 4.404 -5.531 8.893 1.00 92.50 83 PRO A CA 1
ATOM 661 C C . PRO A 1 83 ? 2.952 -5.848 9.278 1.00 92.50 83 PRO A C 1
ATOM 663 O O . PRO A 1 83 ? 2.035 -5.162 8.857 1.00 92.50 83 PRO A O 1
ATOM 666 N N . GLY A 1 84 ? 2.732 -6.916 10.046 1.00 91.75 84 GLY A N 1
ATOM 667 C CA . GLY A 1 84 ? 1.397 -7.310 10.514 1.00 91.75 84 GLY A CA 1
ATOM 668 C C . GLY A 1 84 ? 0.443 -7.905 9.466 1.00 91.75 84 GLY A C 1
ATOM 669 O O . GLY A 1 84 ? -0.671 -8.251 9.839 1.00 91.75 84 GLY A O 1
ATOM 670 N N . VAL A 1 85 ? 0.839 -8.054 8.195 1.00 95.69 85 VAL A N 1
ATOM 671 C CA . VAL A 1 85 ? -0.022 -8.631 7.144 1.00 95.69 85 VAL A CA 1
ATOM 672 C C . VAL A 1 85 ? 0.765 -9.643 6.311 1.00 95.69 85 VAL A C 1
ATOM 674 O O . VAL A 1 85 ? 1.759 -9.301 5.665 1.00 95.69 85 VAL A O 1
ATOM 677 N N . SER A 1 86 ? 0.316 -10.900 6.309 1.00 94.56 86 SER A N 1
ATOM 678 C CA . SER A 1 86 ? 0.912 -11.955 5.482 1.00 94.56 86 SER A CA 1
ATOM 679 C C . SER A 1 86 ? 0.703 -11.687 3.989 1.00 94.56 86 SER A C 1
ATOM 681 O O . SER A 1 86 ? -0.205 -10.959 3.593 1.00 94.56 86 SER A O 1
ATOM 683 N N . PHE A 1 87 ? 1.540 -12.291 3.147 1.00 93.62 87 PHE A N 1
ATOM 684 C CA . PHE A 1 87 ? 1.435 -12.140 1.694 1.00 93.62 87 PHE A CA 1
ATOM 685 C C . PHE A 1 87 ? 0.068 -12.600 1.161 1.00 93.62 87 PHE A C 1
ATOM 687 O O . PHE A 1 87 ? -0.574 -11.869 0.412 1.00 93.62 87 PHE A O 1
ATOM 694 N N . ASP A 1 88 ? -0.435 -13.738 1.644 1.00 93.75 88 ASP A N 1
ATOM 695 C CA . ASP A 1 88 ? -1.757 -14.250 1.265 1.00 93.75 88 ASP A CA 1
ATOM 696 C C . ASP A 1 88 ? -2.868 -13.251 1.614 1.00 93.75 88 ASP A C 1
ATOM 698 O O . ASP A 1 88 ? -3.731 -12.959 0.786 1.00 93.75 88 ASP A O 1
ATOM 702 N N . LYS A 1 89 ? -2.797 -12.634 2.804 1.00 95.50 89 LYS A N 1
ATOM 703 C CA . LYS A 1 89 ? -3.769 -11.616 3.221 1.00 95.50 89 LYS A CA 1
ATOM 704 C C . LYS A 1 89 ? -3.655 -10.323 2.413 1.00 95.50 89 LYS A C 1
ATOM 706 O O . LYS A 1 89 ? -4.676 -9.663 2.234 1.00 95.50 89 LYS A O 1
ATOM 711 N N . ILE A 1 90 ? -2.478 -9.970 1.885 1.00 95.44 90 ILE A N 1
ATOM 712 C CA . ILE A 1 90 ? -2.317 -8.842 0.946 1.00 95.44 90 ILE A CA 1
ATOM 713 C C . ILE A 1 90 ? -3.080 -9.112 -0.353 1.00 95.44 90 ILE A C 1
ATOM 715 O O . ILE A 1 90 ? -3.797 -8.230 -0.8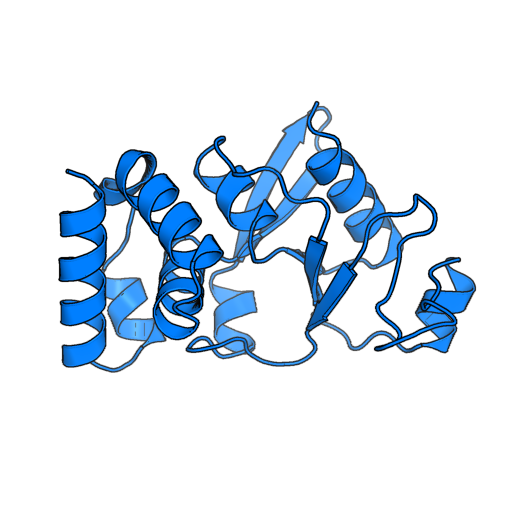27 1.00 95.44 90 ILE A O 1
ATOM 719 N N . ILE A 1 91 ? -2.934 -10.315 -0.918 1.00 94.00 91 ILE A N 1
ATOM 720 C CA . ILE A 1 91 ? -3.614 -10.716 -2.156 1.00 94.00 91 ILE A CA 1
ATOM 721 C C . ILE A 1 91 ? -5.126 -10.748 -1.932 1.00 94.00 91 ILE A C 1
ATOM 723 O O . ILE A 1 91 ? -5.860 -10.077 -2.664 1.00 94.00 91 ILE A O 1
ATOM 727 N N . GLU A 1 92 ? -5.572 -11.469 -0.900 1.00 95.00 92 GLU A N 1
ATOM 728 C CA . GLU A 1 92 ? -6.985 -11.670 -0.560 1.00 95.00 92 GLU A CA 1
ATOM 729 C C . GLU A 1 92 ? -7.714 -10.346 -0.308 1.00 95.00 92 GLU A C 1
ATOM 731 O O . GLU A 1 92 ? -8.789 -10.113 -0.854 1.00 95.00 92 GLU A O 1
ATOM 736 N N . ASN A 1 93 ? -7.103 -9.440 0.460 1.00 95.12 93 ASN A N 1
ATOM 737 C CA . ASN A 1 93 ? -7.736 -8.180 0.857 1.00 95.12 93 ASN A CA 1
ATOM 738 C C . ASN A 1 93 ? -7.420 -7.019 -0.090 1.00 95.12 93 ASN A C 1
ATOM 740 O O . ASN A 1 93 ? -7.747 -5.869 0.197 1.00 95.12 93 ASN A O 1
ATOM 744 N N . SER A 1 94 ? -6.758 -7.263 -1.216 1.00 96.50 94 SER A N 1
ATOM 745 C CA . SER A 1 94 ? -6.503 -6.205 -2.193 1.00 96.50 94 SER A CA 1
ATOM 746 C C . SER A 1 94 ? -7.798 -5.703 -2.849 1.00 96.50 94 SER A C 1
ATOM 748 O O . SER A 1 94 ? -8.760 -6.437 -3.063 1.00 96.50 94 SER A O 1
ATOM 750 N N . LYS A 1 95 ? -7.819 -4.421 -3.218 1.00 96.50 95 LYS A N 1
ATOM 751 C CA . LYS A 1 95 ? -8.974 -3.749 -3.813 1.00 96.50 95 LYS A CA 1
ATOM 752 C C . LYS A 1 95 ? -8.605 -3.099 -5.136 1.00 96.50 95 LYS A C 1
ATOM 754 O O . LYS A 1 95 ? -7.633 -2.350 -5.225 1.00 96.50 95 LYS A O 1
ATOM 759 N N . LYS A 1 96 ? -9.419 -3.341 -6.163 1.00 96.12 96 LYS A N 1
ATOM 760 C CA . LYS A 1 96 ? -9.308 -2.661 -7.456 1.00 96.12 96 LYS A CA 1
ATOM 761 C C . LYS A 1 96 ? -10.063 -1.337 -7.420 1.00 96.12 96 LYS A C 1
ATOM 763 O O . LYS A 1 96 ? -11.217 -1.270 -7.002 1.00 96.12 96 LYS A O 1
ATOM 768 N N . PHE A 1 97 ? -9.405 -0.280 -7.874 1.00 94.94 97 PHE A N 1
ATOM 769 C CA . PHE A 1 97 ? -9.987 1.040 -8.048 1.00 94.94 97 PHE A CA 1
ATOM 770 C C . PHE A 1 97 ? -10.008 1.400 -9.526 1.00 94.94 97 PHE A C 1
ATOM 772 O O . PHE A 1 97 ? -8.959 1.471 -10.171 1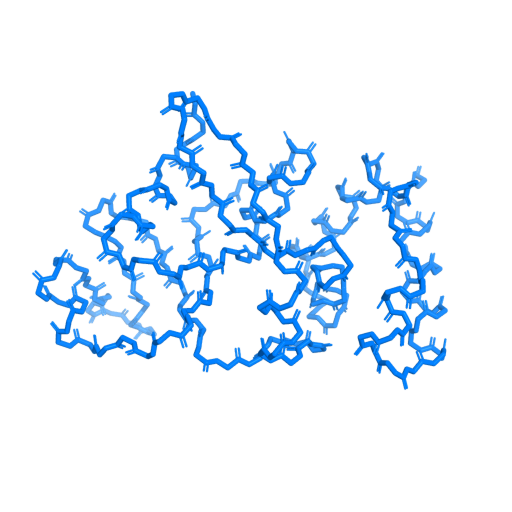.00 94.94 97 PHE A O 1
ATOM 779 N N . ALA A 1 98 ? -11.200 1.696 -10.038 1.00 92.31 98 ALA A N 1
ATOM 780 C CA . ALA A 1 98 ? -11.358 2.223 -11.381 1.00 92.31 98 ALA A CA 1
ATOM 781 C C . ALA A 1 98 ? -10.746 3.629 -11.492 1.00 92.31 98 ALA A C 1
ATOM 783 O O . ALA A 1 98 ? -11.022 4.532 -10.696 1.00 92.31 98 ALA A O 1
ATOM 784 N N . ILE A 1 99 ? -9.930 3.809 -12.523 1.00 88.50 99 ILE A N 1
ATOM 785 C CA . ILE A 1 99 ? -9.394 5.078 -13.006 1.00 88.50 99 ILE A CA 1
ATOM 786 C C . ILE A 1 99 ? -10.085 5.410 -14.339 1.00 88.50 99 ILE A C 1
ATOM 788 O O . ILE A 1 99 ? -10.686 4.555 -14.994 1.00 88.50 99 ILE A O 1
ATOM 792 N N . LYS A 1 100 ? -10.015 6.678 -14.764 1.00 80.62 100 LYS A N 1
ATOM 793 C CA . LYS A 1 100 ? -10.538 7.116 -16.067 1.00 80.62 100 LYS A CA 1
ATOM 794 C C . LYS A 1 100 ? -10.057 6.195 -17.201 1.00 80.62 100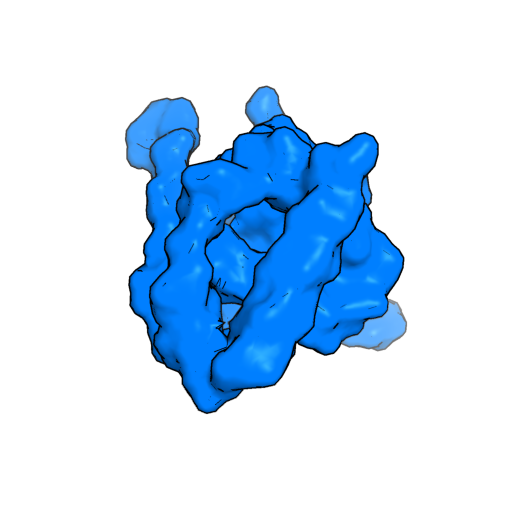 LYS A C 1
ATOM 796 O O . LYS A 1 100 ? -8.926 5.713 -17.186 1.00 80.62 100 LYS A O 1
ATOM 801 N N . ASN A 1 101 ? -10.910 6.025 -18.212 1.00 80.00 101 ASN A N 1
ATOM 802 C CA . ASN A 1 101 ? -10.658 5.230 -19.421 1.00 80.00 101 ASN A CA 1
ATOM 803 C C . ASN A 1 101 ? -10.543 3.713 -19.183 1.00 80.00 101 ASN A C 1
ATOM 805 O O . ASN A 1 101 ? -9.698 3.067 -19.797 1.00 80.00 101 ASN A O 1
ATOM 809 N N . LYS A 1 102 ? -11.400 3.147 -18.317 1.00 79.56 102 LYS A N 1
ATOM 810 C CA . LYS A 1 102 ? -11.472 1.696 -18.023 1.00 79.56 102 LYS A CA 1
ATOM 811 C C . LYS A 1 102 ? -10.150 1.092 -17.526 1.00 79.56 102 LYS A C 1
ATOM 813 O O . LYS A 1 102 ? -9.908 -0.097 -17.693 1.00 79.56 102 LYS A O 1
ATOM 818 N N . LYS A 1 103 ? -9.278 1.919 -16.952 1.00 88.44 103 LYS A N 1
ATOM 819 C CA . LYS A 1 103 ? -8.038 1.460 -16.329 1.00 88.44 103 LYS A CA 1
ATOM 820 C C . LYS A 1 103 ? -8.300 1.172 -14.862 1.00 88.44 103 LYS A C 1
ATOM 822 O O . LYS A 1 103 ? -9.133 1.835 -14.254 1.00 88.44 103 LYS A O 1
ATOM 827 N N . GLU A 1 104 ? -7.564 0.238 -14.286 1.00 93.44 104 GLU A N 1
ATOM 828 C CA . GLU A 1 104 ? -7.704 -0.121 -12.878 1.00 93.44 104 GLU A CA 1
ATOM 829 C C . GLU A 1 104 ? -6.339 -0.130 -12.205 1.00 93.44 104 GLU A C 1
ATOM 831 O O . GLU A 1 104 ? -5.328 -0.447 -12.830 1.00 93.44 104 GLU A O 1
ATOM 836 N N . ILE A 1 105 ? -6.324 0.238 -10.928 1.00 94.81 105 ILE A N 1
ATOM 837 C CA . ILE A 1 105 ? -5.169 0.073 -10.049 1.00 94.81 105 ILE A CA 1
ATOM 838 C C . ILE A 1 105 ? -5.610 -0.817 -8.899 1.00 94.81 105 ILE A C 1
ATOM 840 O O . ILE A 1 105 ? -6.638 -0.554 -8.270 1.00 94.81 105 ILE A O 1
ATOM 844 N N . ARG A 1 106 ? -4.825 -1.851 -8.609 1.00 97.00 106 ARG A N 1
ATOM 845 C CA . ARG A 1 106 ? -5.036 -2.725 -7.459 1.00 97.00 106 ARG A CA 1
ATOM 846 C C . ARG A 1 106 ? -4.174 -2.246 -6.298 1.00 97.00 106 ARG A C 1
ATOM 848 O O . ARG A 1 106 ? -2.968 -2.085 -6.445 1.00 97.00 106 ARG A O 1
ATOM 855 N N . VAL A 1 107 ? -4.790 -1.984 -5.154 1.00 97.19 107 VAL A N 1
ATOM 856 C CA . VAL A 1 107 ? -4.099 -1.510 -3.948 1.00 97.19 107 VAL A CA 1
ATOM 857 C C . VAL A 1 107 ? -4.431 -2.389 -2.752 1.00 97.19 107 VAL A C 1
ATOM 859 O O . VAL A 1 107 ? -5.412 -3.128 -2.783 1.00 97.19 107 VAL A O 1
ATOM 862 N N . LEU A 1 108 ? -3.647 -2.292 -1.684 1.00 97.44 108 LEU A N 1
ATOM 863 C CA . LEU A 1 108 ? -3.940 -2.954 -0.416 1.00 97.44 108 LEU A CA 1
ATOM 864 C C . LEU A 1 108 ? -5.305 -2.520 0.143 1.00 97.44 108 LEU A C 1
ATOM 866 O O . LEU A 1 108 ? -5.648 -1.334 0.107 1.00 97.44 108 LEU A O 1
ATOM 870 N N . GLY A 1 109 ? -6.074 -3.472 0.674 1.00 97.56 109 GLY A N 1
ATOM 871 C CA . GLY A 1 109 ? -7.343 -3.213 1.358 1.00 97.56 109 GLY A CA 1
ATOM 872 C C . GLY A 1 109 ? -7.202 -2.262 2.535 1.00 97.56 109 GLY A C 1
ATOM 873 O O . GLY A 1 109 ? -6.111 -2.082 3.074 1.00 97.56 109 GLY A O 1
ATOM 874 N N . LEU A 1 110 ? -8.310 -1.634 2.925 1.00 97.19 110 LEU A N 1
ATOM 875 C CA . LEU A 1 110 ? -8.306 -0.603 3.960 1.00 97.19 110 LEU A CA 1
ATOM 876 C C . LEU A 1 110 ? -7.837 -1.171 5.307 1.00 97.19 110 LEU A C 1
ATOM 878 O O . LEU A 1 110 ? -6.980 -0.586 5.965 1.00 97.19 110 LEU A O 1
ATOM 882 N N . GLU A 1 111 ? -8.349 -2.338 5.676 1.00 98.12 111 GLU A N 1
ATOM 883 C CA . GLU A 1 111 ? -8.086 -3.024 6.939 1.00 98.12 111 GLU A CA 1
ATOM 884 C C . GLU A 1 111 ? -6.625 -3.470 7.025 1.00 98.12 111 GLU A C 1
ATOM 886 O O . GLU A 1 111 ? -5.920 -3.121 7.973 1.00 98.12 111 GLU A O 1
ATOM 891 N N . SER A 1 112 ? -6.124 -4.147 5.987 1.00 97.88 112 SER A N 1
ATOM 892 C CA . SER A 1 112 ? -4.712 -4.526 5.890 1.00 97.88 112 SER A CA 1
ATOM 893 C C . SER A 1 112 ? -3.782 -3.307 5.882 1.00 97.88 112 SER A C 1
ATOM 895 O O . SER A 1 112 ? -2.714 -3.341 6.490 1.00 97.88 112 SER A O 1
ATOM 897 N N . LEU A 1 113 ? -4.178 -2.209 5.228 1.00 97.31 113 LEU A N 1
ATOM 898 C CA . LEU A 1 113 ? -3.395 -0.973 5.194 1.00 97.31 113 LEU A CA 1
ATOM 899 C C . LEU A 1 113 ? -3.275 -0.335 6.581 1.00 97.31 113 LEU A C 1
ATOM 901 O O . LEU A 1 113 ? -2.185 0.096 6.957 1.00 97.31 113 LEU A O 1
ATOM 905 N N . ILE A 1 114 ? -4.364 -0.302 7.352 1.00 97.56 114 ILE A N 1
ATOM 906 C CA . ILE A 1 114 ? -4.359 0.217 8.724 1.00 97.56 114 ILE A CA 1
ATOM 907 C C . ILE A 1 114 ? -3.461 -0.637 9.617 1.00 97.56 114 ILE A C 1
ATOM 909 O O . ILE A 1 114 ? -2.637 -0.081 10.342 1.00 97.56 114 ILE A O 1
ATOM 913 N N . ILE A 1 115 ? -3.573 -1.967 9.535 1.00 98.19 115 ILE A N 1
ATOM 914 C CA . ILE A 1 115 ? -2.727 -2.892 10.302 1.00 98.19 115 ILE A CA 1
ATOM 915 C C . ILE A 1 115 ? -1.251 -2.651 9.979 1.00 98.19 115 ILE A C 1
ATOM 917 O O . ILE A 1 115 ? -0.440 -2.473 10.889 1.00 98.19 115 ILE A O 1
ATOM 921 N N . ALA A 1 116 ? -0.908 -2.583 8.689 1.00 97.19 116 ALA A N 1
ATOM 922 C CA . ALA A 1 116 ? 0.471 -2.406 8.255 1.00 97.19 116 ALA A CA 1
ATOM 923 C C . ALA A 1 116 ? 1.085 -1.091 8.737 1.00 97.19 116 ALA A C 1
ATOM 925 O O . ALA A 1 116 ? 2.221 -1.063 9.216 1.00 97.19 116 ALA A O 1
ATOM 926 N N . LYS A 1 117 ? 0.316 -0.004 8.660 1.00 96.56 117 LYS A N 1
ATOM 927 C CA . LYS A 1 117 ? 0.750 1.317 9.119 1.00 96.56 117 LYS A CA 1
ATOM 928 C C . LYS A 1 117 ? 0.855 1.409 10.630 1.00 96.56 117 LYS A C 1
ATOM 930 O O . LYS A 1 117 ? 1.847 1.928 11.134 1.00 96.56 117 LYS A O 1
ATOM 935 N N . HIS A 1 118 ? -0.127 0.866 11.347 1.00 97.50 118 HIS A N 1
ATOM 936 C CA . HIS A 1 118 ? -0.118 0.834 12.809 1.00 97.50 118 HIS A CA 1
ATOM 937 C C . HIS A 1 118 ? 1.076 0.036 13.331 1.00 97.50 118 HIS A C 1
ATOM 939 O O . HIS A 1 118 ? 1.777 0.501 14.223 1.00 97.50 118 HIS A O 1
ATOM 945 N N . LYS A 1 119 ? 1.388 -1.105 12.703 1.00 96.12 119 LYS A N 1
ATOM 946 C CA . LYS A 1 119 ? 2.543 -1.922 13.086 1.00 96.12 119 LYS A CA 1
ATOM 947 C C . LYS A 1 119 ? 3.885 -1.264 12.755 1.00 96.12 119 LYS A C 1
ATOM 949 O O . LYS A 1 119 ? 4.846 -1.472 13.491 1.00 96.12 119 LYS A O 1
ATOM 954 N N . ALA A 1 120 ? 3.965 -0.510 11.657 1.00 94.00 120 ALA A N 1
ATOM 955 C CA . ALA A 1 120 ? 5.177 0.211 11.269 1.00 94.00 120 ALA A CA 1
ATOM 956 C C . ALA A 1 120 ? 5.443 1.449 12.145 1.00 94.00 120 ALA A C 1
ATOM 958 O O . ALA A 1 120 ? 6.604 1.739 12.426 1.00 94.00 120 ALA A O 1
ATOM 959 N N . ALA A 1 121 ? 4.388 2.156 12.570 1.00 93.56 121 ALA A N 1
ATOM 960 C CA . ALA A 1 121 ? 4.419 3.250 13.547 1.00 93.56 121 ALA A CA 1
ATOM 961 C C . ALA A 1 121 ? 5.456 4.368 13.279 1.00 93.56 121 ALA A C 1
ATOM 963 O O . ALA A 1 121 ? 5.983 4.969 14.213 1.00 93.56 121 ALA A O 1
ATOM 964 N N . ARG A 1 122 ? 5.761 4.666 12.009 1.00 92.81 122 ARG A N 1
ATOM 965 C CA . ARG A 1 122 ? 6.606 5.814 11.620 1.00 92.81 122 ARG A CA 1
ATOM 966 C C . ARG A 1 122 ? 5.758 7.086 11.547 1.00 92.81 122 ARG A C 1
ATOM 968 O O . ARG A 1 122 ? 4.562 6.995 11.281 1.00 92.81 122 ARG A O 1
ATOM 975 N N . ASP A 1 123 ? 6.370 8.264 11.646 1.00 92.94 123 ASP A N 1
ATOM 976 C CA . ASP A 1 123 ? 5.658 9.556 11.571 1.00 92.94 123 ASP A CA 1
ATOM 977 C C . ASP A 1 123 ? 4.740 9.664 10.343 1.00 92.94 123 ASP A C 1
ATOM 979 O O . ASP A 1 123 ? 3.563 10.006 10.448 1.00 92.94 123 ASP A O 1
ATOM 983 N N . GLN A 1 124 ? 5.249 9.261 9.177 1.00 92.12 124 GLN A N 1
ATOM 984 C CA . GLN A 1 124 ? 4.481 9.234 7.931 1.00 92.12 124 GLN A CA 1
ATOM 985 C C . GLN A 1 124 ? 3.307 8.240 7.951 1.00 92.12 124 GLN A C 1
ATOM 987 O O . GLN A 1 124 ? 2.296 8.454 7.286 1.00 92.12 124 GLN A O 1
ATOM 992 N N . ASP A 1 125 ? 3.430 7.138 8.697 1.00 93.88 125 ASP A N 1
ATOM 993 C CA . ASP A 1 125 ? 2.348 6.168 8.848 1.00 93.88 125 ASP A CA 1
ATOM 994 C C . ASP A 1 125 ? 1.277 6.706 9.794 1.00 93.88 125 ASP A C 1
ATOM 996 O O . ASP A 1 125 ? 0.099 6.510 9.521 1.00 93.88 125 ASP A O 1
ATOM 1000 N N . ILE A 1 126 ? 1.656 7.444 10.842 1.00 94.38 126 ILE A N 1
ATOM 1001 C CA . ILE A 1 126 ? 0.711 8.128 11.738 1.00 94.38 126 ILE A CA 1
ATOM 1002 C C . ILE A 1 126 ? -0.098 9.178 10.964 1.00 94.38 126 ILE A C 1
ATOM 1004 O O . ILE A 1 126 ? -1.318 9.247 11.121 1.00 94.38 126 ILE A O 1
ATOM 1008 N N . GLU A 1 127 ? 0.545 9.958 10.090 1.00 94.19 127 GLU A N 1
ATOM 1009 C CA . GLU A 1 127 ? -0.145 10.920 9.220 1.00 94.19 127 GLU A CA 1
ATOM 1010 C C . GLU A 1 127 ? -1.138 10.225 8.274 1.00 94.19 127 GLU A C 1
ATOM 1012 O O . GLU A 1 127 ? -2.300 10.628 8.165 1.00 94.19 127 GLU A O 1
ATOM 1017 N N . ASP A 1 128 ? -0.715 9.134 7.632 1.00 94.75 128 ASP A N 1
ATOM 1018 C CA . ASP A 1 128 ? -1.585 8.347 6.759 1.00 94.75 128 ASP A CA 1
ATOM 1019 C C . ASP A 1 128 ? -2.757 7.718 7.541 1.00 94.75 128 ASP A C 1
ATOM 1021 O O . ASP A 1 128 ? -3.897 7.744 7.070 1.00 94.75 128 ASP A O 1
ATOM 1025 N N . LEU A 1 129 ? -2.517 7.209 8.756 1.00 96.75 129 LEU A N 1
ATOM 1026 C CA . LEU A 1 129 ? -3.565 6.696 9.644 1.00 96.75 129 LEU A CA 1
ATOM 1027 C C . LEU A 1 129 ? -4.548 7.790 10.060 1.00 96.75 129 LEU A C 1
ATOM 1029 O O . LEU A 1 129 ? -5.750 7.537 10.077 1.00 96.75 129 LEU A O 1
ATOM 1033 N N . LYS A 1 130 ? -4.072 9.009 10.338 1.00 95.75 130 LYS A N 1
ATOM 1034 C CA . LYS A 1 130 ? -4.936 10.164 10.611 1.00 95.75 130 LYS A CA 1
ATOM 1035 C C . LYS A 1 130 ? -5.810 10.491 9.402 1.00 95.75 130 LYS A C 1
ATOM 1037 O O . LYS A 1 130 ? -7.021 10.664 9.539 1.00 95.75 130 LYS A O 1
ATOM 1042 N N . ASN A 1 131 ? -5.233 10.502 8.201 1.00 94.56 131 ASN A N 1
ATOM 1043 C CA . ASN A 1 131 ? -5.986 10.707 6.964 1.00 94.56 131 ASN A CA 1
ATOM 1044 C C . ASN A 1 131 ? -7.054 9.627 6.753 1.00 94.56 131 ASN A C 1
ATOM 1046 O O . ASN A 1 131 ? -8.194 9.950 6.403 1.00 94.56 131 ASN A O 1
ATOM 1050 N N . ILE A 1 132 ? -6.718 8.362 7.006 1.00 96.56 132 ILE A N 1
ATOM 1051 C CA . ILE A 1 132 ? -7.670 7.248 6.959 1.00 96.56 132 ILE A CA 1
ATOM 1052 C C . ILE A 1 132 ? -8.772 7.430 8.008 1.00 96.56 132 ILE A C 1
ATOM 1054 O O . ILE A 1 132 ? -9.950 7.333 7.668 1.00 96.56 132 ILE A O 1
ATOM 1058 N N . ALA A 1 133 ? -8.416 7.754 9.251 1.00 96.44 133 ALA A N 1
ATOM 1059 C CA . ALA A 1 133 ? -9.356 7.951 10.347 1.00 96.44 133 ALA A CA 1
ATOM 1060 C C . ALA A 1 133 ? -10.385 9.048 10.028 1.00 96.44 133 ALA A C 1
ATOM 1062 O O . ALA A 1 133 ? -11.588 8.816 10.120 1.00 96.44 133 ALA A O 1
ATOM 1063 N N . MET A 1 134 ? -9.935 10.213 9.559 1.00 94.62 134 MET A N 1
ATOM 1064 C CA . MET A 1 134 ? -10.829 11.335 9.245 1.00 94.62 134 MET A CA 1
ATOM 1065 C C . MET A 1 134 ? -11.810 11.030 8.101 1.00 94.62 134 MET A C 1
ATOM 1067 O O . MET A 1 134 ? -12.938 11.514 8.111 1.00 94.62 134 MET A O 1
ATOM 1071 N N . HIS A 1 135 ? -11.403 10.235 7.104 1.00 95.19 135 HIS A N 1
ATOM 1072 C CA . HIS A 1 135 ? -12.181 10.077 5.867 1.00 95.19 135 HIS A CA 1
ATOM 1073 C C . HIS A 1 135 ? -12.883 8.722 5.735 1.00 95.19 135 HIS A C 1
ATOM 1075 O O . HIS A 1 135 ? -13.818 8.592 4.940 1.00 95.19 135 HIS A O 1
ATOM 1081 N N . ARG A 1 136 ? -12.403 7.687 6.428 1.00 96.31 136 ARG A N 1
ATOM 1082 C CA . ARG A 1 136 ? -12.785 6.287 6.187 1.00 96.31 136 ARG A CA 1
ATOM 1083 C C . ARG A 1 136 ? -13.063 5.487 7.457 1.00 96.31 136 ARG A C 1
ATOM 1085 O O . ARG A 1 136 ? -13.392 4.317 7.323 1.00 96.31 136 ARG A O 1
ATOM 1092 N N . LEU A 1 137 ? -13.039 6.089 8.653 1.00 95.88 137 LEU A N 1
ATOM 1093 C CA . LEU A 1 137 ? -13.313 5.386 9.919 1.00 95.88 137 LEU A CA 1
ATOM 1094 C C . LEU A 1 137 ? -14.591 4.531 9.882 1.00 95.88 137 LEU A C 1
ATOM 1096 O O . LEU A 1 137 ? -14.576 3.380 10.305 1.00 95.88 137 LEU A O 1
ATOM 1100 N N . ASN A 1 138 ? -15.683 5.076 9.340 1.00 96.00 138 ASN A N 1
ATOM 1101 C CA . ASN A 1 138 ? -16.982 4.392 9.282 1.00 96.00 138 ASN A CA 1
ATOM 1102 C C . ASN A 1 138 ? -17.051 3.271 8.229 1.00 96.00 138 ASN A C 1
ATOM 1104 O O . ASN A 1 138 ? -18.063 2.585 8.147 1.00 96.00 138 ASN A O 1
ATOM 1108 N N . GLN A 1 139 ? -16.016 3.120 7.400 1.00 96.81 139 GLN A N 1
ATOM 1109 C CA . GLN A 1 139 ? -15.928 2.095 6.357 1.00 96.81 139 GLN A CA 1
ATOM 1110 C C . GLN A 1 139 ? -15.030 0.923 6.765 1.00 96.81 139 GLN A C 1
ATOM 1112 O O . GLN A 1 139 ? -14.944 -0.034 6.006 1.00 96.81 139 GLN A O 1
ATOM 1117 N N . ILE A 1 140 ? -14.358 1.010 7.919 1.00 97.19 140 ILE A N 1
ATOM 1118 C CA . ILE A 1 140 ? -13.463 -0.042 8.405 1.00 97.19 140 ILE A CA 1
ATOM 1119 C C . ILE A 1 140 ? -14.295 -1.211 8.926 1.00 97.19 140 ILE A C 1
ATOM 1121 O O . ILE A 1 140 ? -15.067 -1.048 9.880 1.00 97.19 140 ILE A O 1
ATOM 1125 N N . ASP A 1 141 ? -14.075 -2.394 8.357 1.00 97.50 141 ASP A N 1
ATOM 1126 C CA . ASP A 1 141 ? -14.608 -3.639 8.899 1.00 97.50 141 ASP A CA 1
ATOM 1127 C C . ASP A 1 141 ? -13.680 -4.192 9.991 1.00 97.50 141 ASP A C 1
ATOM 1129 O O . ASP A 1 141 ? -12.630 -4.788 9.744 1.00 97.50 141 ASP A O 1
ATOM 1133 N N . TRP A 1 142 ? -14.080 -3.998 11.247 1.00 97.44 142 TRP A N 1
ATOM 1134 C CA . TRP A 1 142 ? -13.308 -4.459 12.400 1.00 97.44 142 TRP A CA 1
ATOM 1135 C C . TRP A 1 142 ? -13.266 -5.985 12.548 1.00 97.44 142 TRP A C 1
ATOM 1137 O O . TRP A 1 142 ? -12.365 -6.476 13.225 1.00 97.44 142 TRP A O 1
ATOM 1147 N N . ASN A 1 143 ? -14.193 -6.726 11.932 1.00 97.19 143 ASN A N 1
ATOM 1148 C CA . ASN A 1 143 ? -14.139 -8.188 11.929 1.00 97.19 143 ASN A CA 1
ATOM 1149 C C . ASN A 1 143 ? -13.023 -8.675 11.002 1.00 97.19 143 ASN A C 1
ATOM 1151 O O . ASN A 1 143 ? -12.272 -9.568 11.376 1.00 97.19 143 ASN A O 1
ATOM 1155 N N . VAL A 1 144 ? -12.850 -8.026 9.847 1.00 97.06 144 VAL A N 1
ATOM 1156 C CA . VAL A 1 144 ? -11.730 -8.304 8.935 1.00 97.06 144 VAL A CA 1
ATOM 1157 C C . VAL A 1 144 ? -10.397 -7.924 9.585 1.00 97.06 144 VAL A C 1
ATOM 1159 O O . VAL A 1 144 ? -9.433 -8.681 9.494 1.00 97.06 144 VAL A O 1
ATOM 1162 N N . VAL A 1 145 ? -10.332 -6.802 10.317 1.00 97.75 145 VAL A N 1
ATOM 1163 C CA . VAL A 1 145 ? -9.132 -6.470 11.112 1.00 97.75 145 VAL A CA 1
ATOM 1164 C C . VAL A 1 145 ? -8.819 -7.587 12.112 1.00 97.75 145 VAL A C 1
ATOM 1166 O O . VAL A 1 145 ? -7.675 -8.028 12.168 1.00 97.75 145 VAL A O 1
ATOM 1169 N N . GLN A 1 146 ? -9.827 -8.068 12.851 1.00 97.56 146 GLN A N 1
ATOM 1170 C CA . GLN A 1 146 ? -9.674 -9.175 13.801 1.00 97.56 146 GLN A CA 1
ATOM 1171 C C . GLN A 1 146 ? -9.199 -10.466 13.135 1.00 97.56 146 GLN A C 1
ATOM 1173 O O . GLN A 1 146 ? -8.372 -11.178 13.699 1.00 97.56 146 GLN A O 1
ATOM 1178 N N . GLU A 1 147 ? -9.715 -10.775 11.950 1.00 96.75 147 GLU A N 1
ATOM 1179 C CA . GLU A 1 147 ? -9.337 -11.968 11.201 1.00 96.75 147 GLU A CA 1
ATOM 1180 C C . GLU A 1 147 ? -7.877 -11.905 10.731 1.00 96.75 147 GLU A C 1
ATOM 1182 O O . GLU A 1 147 ? -7.143 -12.885 10.848 1.00 96.75 147 GLU A O 1
ATOM 1187 N N . ILE A 1 148 ? -7.433 -10.746 10.228 1.00 96.12 148 ILE A N 1
ATOM 1188 C CA . ILE A 1 148 ? -6.063 -10.568 9.730 1.00 96.12 148 ILE A CA 1
ATOM 1189 C C . ILE A 1 148 ? -5.051 -10.583 10.881 1.00 96.12 148 ILE A C 1
ATOM 1191 O O . ILE A 1 148 ? -3.992 -11.196 10.747 1.00 96.12 148 ILE A O 1
ATOM 1195 N N . THR A 1 149 ? -5.338 -9.894 11.992 1.00 95.62 149 THR A N 1
ATOM 1196 C CA . THR A 1 149 ? -4.421 -9.853 13.144 1.00 95.62 149 THR A CA 1
ATOM 1197 C C . THR A 1 149 ? -4.422 -11.165 13.918 1.00 95.62 149 THR A C 1
ATOM 1199 O O . THR A 1 149 ? -3.394 -11.525 14.491 1.00 95.62 149 THR A O 1
ATOM 1202 N N . ASN A 1 150 ? -5.567 -11.858 13.951 1.00 95.31 150 ASN A N 1
ATOM 1203 C CA . ASN A 1 150 ? -5.839 -13.000 14.819 1.00 95.31 150 ASN A CA 1
ATOM 1204 C C . ASN A 1 150 ? -5.469 -12.724 16.295 1.00 95.31 150 ASN A C 1
ATOM 1206 O O . ASN A 1 150 ? -5.019 -13.609 17.021 1.00 95.31 150 ASN A O 1
ATOM 1210 N N . ASP A 1 151 ? -5.632 -11.470 16.730 1.00 95.81 151 ASP A N 1
ATOM 1211 C CA . ASP A 1 151 ? -5.254 -10.982 18.058 1.00 95.81 151 ASP A CA 1
ATOM 1212 C C . ASP A 1 151 ? -6.264 -9.919 18.515 1.00 95.81 151 ASP A C 1
ATOM 1214 O O . ASP A 1 151 ? -6.294 -8.792 18.013 1.00 95.81 151 ASP A O 1
ATOM 1218 N N . GLU A 1 152 ? -7.114 -10.289 19.478 1.00 96.38 152 GLU A N 1
ATOM 1219 C CA . GLU A 1 152 ? -8.168 -9.417 20.011 1.00 96.38 152 GLU A CA 1
ATOM 1220 C C . GLU A 1 152 ? -7.612 -8.155 20.681 1.00 96.38 152 GLU A C 1
ATOM 1222 O O . GLU A 1 152 ? -8.174 -7.062 20.535 1.00 96.38 152 GLU A O 1
ATOM 1227 N N . PHE A 1 153 ? -6.487 -8.278 21.389 1.00 96.69 153 PHE A N 1
ATOM 1228 C CA . PHE A 1 153 ? -5.867 -7.143 22.056 1.00 96.69 153 PHE A CA 1
ATOM 1229 C C . PHE A 1 153 ? -5.318 -6.155 21.026 1.00 96.69 153 PHE A C 1
ATOM 1231 O O . PHE A 1 153 ? -5.610 -4.957 21.104 1.00 96.69 153 PHE A O 1
ATOM 1238 N N . MET A 1 154 ? -4.597 -6.653 20.017 1.00 95.88 154 MET A N 1
ATOM 1239 C CA . MET A 1 154 ? -4.083 -5.827 18.924 1.00 95.88 154 MET A CA 1
ATOM 1240 C C . MET A 1 154 ? -5.218 -5.142 18.155 1.00 95.88 154 MET A C 1
ATOM 1242 O O . MET A 1 154 ? -5.148 -3.938 17.908 1.00 95.88 154 MET A O 1
ATOM 1246 N N . THR A 1 155 ? -6.300 -5.856 17.839 1.00 97.88 155 THR A N 1
ATOM 1247 C CA . THR A 1 155 ? -7.471 -5.270 17.168 1.00 97.88 155 THR A CA 1
ATOM 1248 C C . THR A 1 155 ? -8.109 -4.163 17.996 1.00 97.88 155 THR A C 1
ATOM 1250 O O . THR A 1 155 ? -8.423 -3.091 17.470 1.00 97.88 155 THR A O 1
ATOM 1253 N N . LYS A 1 156 ? -8.281 -4.381 19.306 1.00 97.88 156 LYS A N 1
ATOM 1254 C CA . LYS A 1 156 ? -8.825 -3.366 20.216 1.00 97.88 156 LYS A CA 1
ATOM 1255 C C . LYS A 1 156 ? -7.920 -2.137 20.296 1.00 97.88 156 LYS A C 1
ATOM 1257 O O . LYS A 1 156 ? -8.437 -1.014 20.306 1.00 97.88 156 LYS A O 1
ATOM 1262 N N . GLN A 1 157 ? -6.604 -2.340 20.320 1.00 97.81 157 GLN A N 1
ATOM 1263 C CA . GLN A 1 157 ? -5.619 -1.262 20.328 1.00 97.81 157 GLN A CA 1
ATOM 1264 C C . GLN A 1 157 ? -5.705 -0.433 19.041 1.00 97.81 157 GLN A C 1
ATOM 1266 O O . GLN A 1 157 ? -5.977 0.764 19.116 1.00 97.81 157 GLN A O 1
ATOM 1271 N N . ILE A 1 158 ? -5.614 -1.074 17.868 1.00 97.88 158 ILE A N 1
ATOM 1272 C CA . ILE A 1 158 ? -5.757 -0.411 16.560 1.00 97.88 158 ILE A CA 1
ATOM 1273 C C . ILE A 1 158 ? -7.070 0.375 16.513 1.00 97.88 158 ILE A C 1
ATOM 1275 O O . ILE A 1 158 ? -7.087 1.558 16.183 1.00 97.88 158 ILE A O 1
ATOM 1279 N N . LYS A 1 159 ? -8.187 -0.249 16.897 1.00 98.00 159 LYS A N 1
ATOM 1280 C CA . LYS A 1 159 ? -9.504 0.399 16.886 1.00 98.00 159 LYS A CA 1
ATOM 1281 C C . LYS A 1 159 ? -9.564 1.640 17.769 1.00 98.00 159 LYS A C 1
ATOM 1283 O O . LYS A 1 159 ? -10.214 2.618 17.399 1.00 98.00 159 LYS A O 1
ATOM 1288 N N . THR A 1 160 ? -8.924 1.600 18.932 1.00 97.75 160 THR A N 1
ATOM 1289 C CA . THR A 1 160 ? -8.873 2.733 19.863 1.00 97.75 160 THR A CA 1
ATOM 1290 C C . THR A 1 160 ? -8.040 3.871 19.284 1.00 97.75 160 THR A C 1
ATOM 1292 O O . THR A 1 160 ? -8.516 5.006 19.243 1.00 97.75 160 THR A O 1
ATOM 1295 N N . ASP A 1 161 ? -6.859 3.557 18.755 1.00 97.50 161 ASP A N 1
ATOM 1296 C CA . ASP A 1 161 ? -5.930 4.548 18.211 1.00 97.50 161 ASP A CA 1
ATOM 1297 C C . ASP A 1 161 ? -6.511 5.245 16.976 1.00 97.50 161 ASP A C 1
ATOM 1299 O O . ASP A 1 161 ? -6.517 6.472 16.893 1.00 97.50 161 ASP A O 1
ATOM 1303 N N . ILE A 1 162 ? -7.106 4.490 16.048 1.00 96.75 162 ILE A N 1
ATOM 1304 C CA . ILE A 1 162 ? -7.723 5.065 14.844 1.00 96.75 162 ILE A CA 1
ATOM 1305 C C . ILE A 1 162 ? -8.920 5.959 15.197 1.00 96.75 162 ILE A C 1
ATOM 1307 O O . ILE A 1 162 ? -9.084 7.023 14.605 1.00 96.75 162 ILE A O 1
ATOM 1311 N N . LYS A 1 163 ? -9.732 5.592 16.197 1.00 96.62 163 LYS A N 1
ATOM 1312 C CA . LYS A 1 163 ? -10.82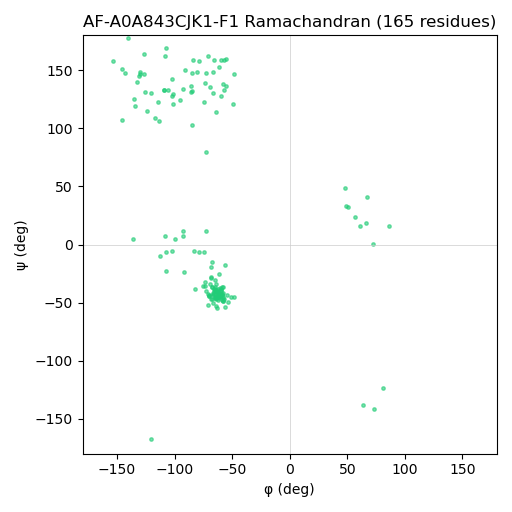0 6.456 16.698 1.00 96.62 163 LYS A CA 1
ATOM 1313 C C . LYS A 1 163 ? -10.317 7.706 17.414 1.00 96.62 163 LYS A C 1
ATOM 1315 O O . LYS A 1 163 ? -11.027 8.707 17.470 1.00 96.62 163 LYS A O 1
ATOM 1320 N N . PHE A 1 164 ? -9.140 7.643 18.026 1.00 96.12 164 PHE A N 1
ATOM 1321 C CA . PHE A 1 164 ? -8.524 8.816 18.631 1.00 96.12 164 PHE A CA 1
ATOM 1322 C C . PHE A 1 164 ? -8.032 9.785 17.551 1.00 96.12 164 PHE A C 1
ATOM 1324 O O . PHE A 1 164 ? -8.304 10.977 17.641 1.00 96.12 164 PHE A O 1
ATOM 1331 N N . LEU A 1 165 ? -7.408 9.262 16.491 1.00 94.81 165 LEU A N 1
ATOM 1332 C CA . LEU A 1 165 ? -6.894 10.046 15.363 1.00 94.81 165 LEU A CA 1
ATOM 1333 C C . LEU A 1 165 ? -7.978 10.713 14.497 1.00 94.81 165 LEU A C 1
ATOM 1335 O O . LEU A 1 165 ? -7.650 11.588 13.700 1.00 94.81 165 LEU A O 1
ATOM 1339 N N . SER A 1 166 ? -9.250 10.314 14.614 1.00 90.31 166 SER A N 1
ATOM 1340 C CA . SER A 1 166 ? -10.362 10.948 13.887 1.00 90.31 166 SER A CA 1
ATOM 1341 C C . SER A 1 166 ? -10.916 12.211 14.557 1.00 90.31 166 SER A C 1
ATOM 1343 O O . SER A 1 166 ? -11.842 12.808 14.010 1.00 90.31 166 SER A O 1
ATOM 1345 N N . LYS A 1 167 ? -10.443 12.552 15.760 1.00 81.88 167 LYS A N 1
ATOM 1346 C CA . LYS A 1 167 ? -10.848 13.749 16.512 1.00 81.88 167 LYS A CA 1
ATOM 1347 C C . LYS A 1 167 ? -9.965 14.938 16.152 1.00 81.88 167 LYS A C 1
ATOM 1349 O O . LYS A 1 167 ? -10.517 16.057 16.144 1.00 81.88 167 LYS A O 1
#

Radius of gyration: 15.97 Å; Cα contacts (8 Å, |Δi|>4): 264; chains: 1; bounding box: 42×29×42 Å

Secondary structure (DSSP, 8-state):
--HHHHHHHHHHHHHSSEEE-HHHHHHHHHS-------EEEEESSPPPHHHHHHTT-EE-SSTT--EE-TTS-EEEEESS-BTTB-HHHHHHT-EEEEETTTEEEEE--HHHHHHHHHHH--HHHHHHHHHHHHHHGGG--HHHHHHHH--HHHHHHHHHHHHHHT-

Sequence (167 aa):
MNSLVNEALQITKELGDVIFIGALATYMHTKNARDSRDIDFVVENSISDEELISKNYHKSTTGKQPWFTPRGFKIDIYTRGIPGVSFDKIIENSKKFAIKNKKEIRVLGLESLIIAKHKAARDQDIEDLKNIAMHRLNQIDWNVVQEITNDEFMTKQIKTDIKFLSK

pLDDT: mean 92.68, std 6.08, range [58.0, 98.19]

Mean predicted aligned error: 3.89 Å

Nearest PDB structures (foldseek):
  8an4-assembly2_B  TM=6.559E-01  e=3.437E-05  Mycobacterium tuberculosis H37Rv
  8an4-assembly1_A  TM=6.673E-01  e=1.662E-03  Mycobacterium tuberculosis H37Rv
  4ok0-assembly1_A  TM=4.948E-01  e=4.111E-05  Helicobacter pylori J99
  7lbm-assembly1_Z  TM=2.252E-01  e=3.661E+00  Homo sapiens

Solvent-accessible surface area (backbone atoms only — not comparable to full-atom values): 9392 Å² total; per-residue (Å²): 129,61,68,67,60,56,48,52,50,50,48,35,72,76,72,47,68,46,36,28,29,67,65,59,23,45,24,72,74,55,76,53,65,78,95,72,70,60,48,38,30,36,42,82,62,88,77,51,71,67,58,40,43,76,69,50,29,45,59,46,94,62,86,91,42,53,37,25,45,77,87,71,38,43,40,46,82,37,85,60,51,55,53,73,34,51,47,69,55,46,65,72,44,40,40,78,42,85,44,85,89,90,36,68,47,39,18,44,21,71,47,58,46,51,44,28,29,62,64,61,64,42,74,71,32,52,53,49,46,28,47,41,21,64,70,41,54,92,73,60,54,66,66,59,34,32,64,66,60,70,33,69,67,61,40,52,49,53,56,51,52,40,60,56,49,47,109

Foldseek 3Di:
DDPVVVVLLVCCVLQPAKAWADQVLLCLVQVDGDDDLETEIEHPDDDDPVSCVVQVWFFDPDDPGFIAHNVGGTYDYDDFAAQLAGPVRQVVQWDWDDDPPRGIGIYGHLLSNLNRLVRVVDPRSLVSLLSCLQGPLVVDDLVSNCVSNVDPVSSVVSNVSSPVSND